Protein AF-A0A949IEA7-F1 (afdb_monomer_lite)

Radius of gyration: 31.4 Å; chains: 1; bounding box: 53×78×92 Å

Foldseek 3Di:
DDDDDPPDPDPPPPPPPDPPPDDDDDPDDDPDDADPDDAPAWEDWDQDPVQCWIWTFGDQWTWIARNVVRDTPDIDHPGPGGHDWDADPVPRHIDDDDDDDDPDDDPDDDD

Sequence (111 aa):
MRFFAYAGLSALFMAAAVPGARAATPPYSLAASVPLGGAAHWDYMHYHAATGQLFIAHGKTLTVVNTATNKVEGNVTGLDDTHGIAFDPATASATRTAPARKPCPSSTPPR

Structure (mmCIF, N/CA/C/O backbone):
data_AF-A0A949IEA7-F1
#
_entry.id   AF-A0A949IEA7-F1
#
loop_
_atom_site.group_PDB
_atom_site.id
_atom_site.type_symbol
_atom_site.label_atom_id
_atom_site.label_alt_id
_atom_site.label_comp_id
_atom_site.label_asym_id
_atom_site.label_entity_id
_atom_site.label_seq_id
_atom_site.pdbx_PDB_ins_code
_atom_site.Cartn_x
_atom_site.Cartn_y
_atom_site.Cartn_z
_atom_site.occupancy
_atom_site.B_iso_or_equiv
_atom_site.auth_seq_id
_atom_site.auth_comp_id
_atom_site.auth_asym_id
_atom_site.auth_atom_id
_atom_site.pdbx_PDB_model_num
ATOM 1 N N . MET A 1 1 ? -9.332 46.116 -71.731 1.00 41.25 1 MET A N 1
ATOM 2 C CA . MET A 1 1 ? -9.441 45.030 -72.731 1.00 41.25 1 MET A CA 1
ATOM 3 C C . MET A 1 1 ? -8.239 44.113 -72.579 1.00 41.25 1 MET A C 1
ATOM 5 O O . MET A 1 1 ? -7.143 44.642 -72.462 1.00 41.25 1 MET A O 1
ATOM 9 N N . ARG A 1 2 ? -8.476 42.793 -72.661 1.00 43.66 2 ARG A N 1
ATOM 10 C CA . ARG A 1 2 ? -7.514 41.666 -72.710 1.00 43.66 2 ARG A CA 1
ATOM 11 C C . ARG A 1 2 ? -7.259 40.927 -71.390 1.00 43.66 2 ARG A C 1
ATOM 13 O O . ARG A 1 2 ? -6.288 41.150 -70.683 1.00 43.66 2 ARG A O 1
ATOM 20 N N . PHE A 1 3 ? -8.187 40.001 -71.150 1.00 52.59 3 PHE A N 1
ATOM 21 C CA . PHE A 1 3 ? -8.024 38.748 -70.420 1.00 52.59 3 PHE A CA 1
ATOM 22 C C . PHE A 1 3 ? -6.754 38.005 -70.844 1.00 52.59 3 PHE A C 1
ATOM 24 O O . PHE A 1 3 ? -6.591 37.776 -72.038 1.00 52.59 3 PHE A O 1
ATOM 31 N N . PHE A 1 4 ? -5.947 37.542 -69.885 1.00 50.72 4 PHE A N 1
ATOM 32 C CA . PHE A 1 4 ? -5.131 36.338 -70.047 1.00 50.72 4 PHE A CA 1
ATOM 33 C C . PHE A 1 4 ? -4.980 35.596 -68.709 1.00 50.72 4 PHE A C 1
ATOM 35 O O . PHE A 1 4 ? -4.310 36.050 -67.791 1.00 50.72 4 PHE A O 1
ATOM 42 N N . ALA A 1 5 ? -5.657 34.446 -68.678 1.00 44.78 5 ALA A N 1
ATOM 43 C CA . ALA A 1 5 ? -5.342 33.202 -67.982 1.00 44.78 5 ALA A CA 1
ATOM 44 C C . ALA A 1 5 ? -5.158 33.208 -66.452 1.00 44.78 5 ALA A C 1
ATOM 46 O O . ALA A 1 5 ? -4.064 33.358 -65.918 1.00 44.78 5 ALA A O 1
ATOM 47 N N . TYR A 1 6 ? -6.246 32.828 -65.776 1.00 50.03 6 TYR A N 1
ATOM 48 C CA . TYR A 1 6 ? -6.231 31.971 -64.592 1.00 50.03 6 TYR A CA 1
ATOM 49 C C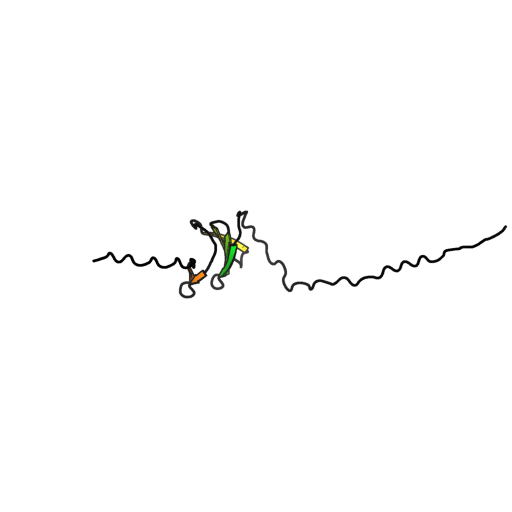 . TYR A 1 6 ? -5.364 30.722 -64.856 1.00 50.03 6 TYR A C 1
ATOM 51 O O . TYR A 1 6 ? -5.858 29.708 -65.345 1.00 50.03 6 TYR A O 1
ATOM 59 N N . ALA A 1 7 ? -4.062 30.800 -64.589 1.00 49.97 7 ALA A N 1
ATOM 60 C CA . ALA A 1 7 ? -3.145 29.671 -64.673 1.00 49.97 7 ALA A CA 1
ATOM 61 C C . ALA A 1 7 ? -2.717 29.283 -63.256 1.00 49.97 7 ALA A C 1
ATOM 63 O O . ALA A 1 7 ? -2.006 30.029 -62.590 1.00 49.97 7 ALA A O 1
ATOM 64 N N . GLY A 1 8 ? -3.176 28.116 -62.806 1.00 43.41 8 GLY A N 1
ATOM 65 C CA . GLY A 1 8 ? -2.736 27.510 -61.549 1.00 43.41 8 GLY A CA 1
ATOM 66 C C . GLY A 1 8 ? -3.841 27.253 -60.529 1.00 43.41 8 GLY A C 1
ATOM 67 O O . GLY A 1 8 ? -3.598 27.338 -59.331 1.00 43.41 8 GLY A O 1
ATOM 68 N N . LEU A 1 9 ? -5.058 26.937 -60.982 1.00 54.56 9 LEU A N 1
ATOM 69 C CA . LEU A 1 9 ? -6.008 26.197 -60.156 1.00 54.56 9 LEU A CA 1
ATOM 70 C C . LEU A 1 9 ? -5.363 24.852 -59.764 1.00 54.56 9 LEU A C 1
ATOM 72 O O . LEU A 1 9 ? -4.816 24.161 -60.623 1.00 54.56 9 LEU A O 1
ATOM 76 N N . SER A 1 10 ? -5.495 24.491 -58.486 1.00 56.12 10 SER A N 1
ATOM 77 C CA . SER A 1 10 ? -5.322 23.133 -57.944 1.00 56.12 10 SER A CA 1
ATOM 78 C C . SER A 1 10 ? -3.915 22.713 -57.496 1.00 56.12 10 SER A C 1
ATOM 80 O O . SER A 1 10 ? -3.386 21.699 -57.944 1.00 56.12 10 SER A O 1
ATOM 82 N N . ALA A 1 11 ? -3.368 23.377 -56.473 1.00 57.47 11 ALA A N 1
ATOM 83 C CA . ALA A 1 11 ? -2.565 22.650 -55.485 1.00 57.47 11 ALA A CA 1
ATOM 84 C C . ALA A 1 11 ? -3.533 21.844 -54.599 1.00 57.47 11 ALA A C 1
ATOM 86 O O . ALA A 1 11 ? -3.998 22.311 -53.560 1.00 57.47 11 ALA A O 1
ATOM 87 N N . LEU A 1 12 ? -3.922 20.664 -55.086 1.00 60.88 12 LEU A N 1
ATOM 88 C CA . LEU A 1 12 ? -4.759 19.714 -54.364 1.00 60.88 12 LEU A CA 1
ATOM 89 C C . LEU A 1 12 ? -4.004 19.273 -53.101 1.00 60.88 12 LEU A C 1
ATOM 91 O O . LEU A 1 12 ? -3.068 18.479 -53.160 1.00 60.88 12 LEU A O 1
ATOM 95 N N . PHE A 1 13 ? -4.399 19.836 -51.960 1.00 62.34 13 PHE A N 1
ATOM 96 C CA . PHE A 1 13 ? -4.002 19.398 -50.626 1.00 62.34 13 PHE A CA 1
ATOM 97 C C . PHE A 1 13 ? -4.406 17.928 -50.452 1.00 62.34 13 PHE A C 1
ATOM 99 O O . PHE A 1 13 ? -5.556 17.626 -50.142 1.00 62.34 13 PHE A O 1
ATOM 106 N N . MET A 1 14 ? -3.471 16.999 -50.649 1.00 62.38 14 MET A N 1
ATOM 107 C CA . MET A 1 14 ? -3.677 15.592 -50.314 1.00 62.38 14 MET A CA 1
A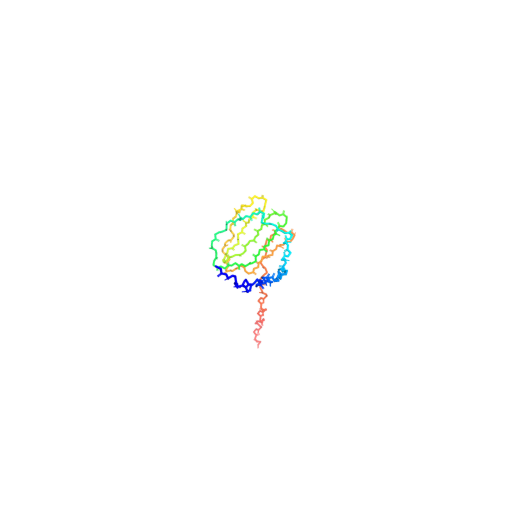TOM 108 C C . MET A 1 14 ? -2.963 15.292 -48.997 1.00 62.38 14 MET A C 1
ATOM 110 O O . MET A 1 14 ? -1.905 14.670 -48.953 1.00 62.38 14 MET A O 1
ATOM 114 N N . ALA A 1 15 ? -3.546 15.779 -47.899 1.00 64.69 15 ALA A N 1
ATOM 115 C CA . ALA A 1 15 ? -3.212 15.295 -46.568 1.00 64.69 15 ALA A CA 1
ATOM 116 C C . ALA A 1 15 ? -3.827 13.897 -46.421 1.00 64.69 15 ALA A C 1
ATOM 118 O O . ALA A 1 15 ? -5.004 13.752 -46.093 1.00 64.69 15 ALA A O 1
ATOM 119 N N . ALA A 1 16 ? -3.049 12.859 -46.726 1.00 65.94 16 ALA A N 1
ATOM 120 C CA . ALA A 1 16 ? -3.426 11.494 -46.397 1.00 65.94 16 ALA A CA 1
ATOM 121 C C . ALA A 1 16 ? -3.573 11.398 -44.871 1.00 65.94 16 ALA A C 1
ATOM 123 O O . ALA A 1 16 ? -2.593 11.513 -44.134 1.00 65.94 16 ALA A O 1
ATOM 124 N N . ALA A 1 17 ? -4.805 11.229 -44.391 1.00 66.94 17 ALA A N 1
ATOM 125 C CA . ALA A 1 17 ? -5.063 10.930 -42.993 1.00 66.94 17 ALA A CA 1
ATOM 126 C C . ALA A 1 17 ? -4.493 9.537 -42.700 1.00 66.94 17 ALA A C 1
ATOM 128 O O . ALA A 1 17 ? -5.123 8.524 -42.999 1.00 66.94 17 ALA A O 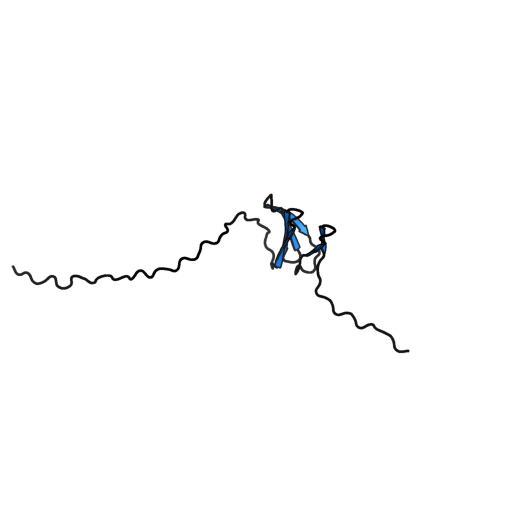1
ATOM 129 N N . VAL A 1 18 ? -3.277 9.484 -42.154 1.00 74.56 18 VAL A N 1
ATOM 130 C CA . VAL A 1 18 ? -2.731 8.258 -41.571 1.00 74.56 18 VAL A CA 1
ATOM 131 C C . VAL A 1 18 ? -3.673 7.866 -40.430 1.00 74.56 18 VAL A C 1
ATOM 133 O O . VAL A 1 18 ? -3.854 8.671 -39.510 1.00 74.56 18 VAL A O 1
ATOM 136 N N . PRO A 1 19 ? -4.307 6.680 -40.455 1.00 69.81 19 PRO A N 1
ATOM 137 C CA . PRO A 1 19 ? -5.096 6.223 -39.325 1.00 69.81 19 PRO A CA 1
ATOM 138 C C . PRO A 1 19 ? -4.147 6.069 -38.137 1.00 69.81 19 PRO A C 1
ATOM 140 O O . PRO A 1 19 ? -3.304 5.173 -38.111 1.00 69.81 19 PRO A O 1
ATOM 143 N N . GLY A 1 20 ? -4.236 6.979 -37.169 1.00 75.12 20 GLY A N 1
ATOM 144 C CA . GLY A 1 20 ? -3.498 6.849 -35.921 1.00 75.12 20 GLY A CA 1
ATOM 145 C C . GLY A 1 20 ? -3.949 5.576 -35.211 1.00 75.12 20 GLY A C 1
ATOM 146 O O . GLY A 1 20 ? -5.150 5.368 -35.018 1.00 75.12 20 GLY A O 1
ATOM 147 N N . ALA A 1 21 ? -3.001 4.720 -34.831 1.00 77.06 21 ALA A N 1
ATOM 148 C CA . ALA A 1 21 ? -3.290 3.570 -33.988 1.00 77.06 21 ALA A CA 1
ATOM 149 C C . ALA A 1 21 ? -3.956 4.066 -32.695 1.00 77.06 21 ALA A C 1
ATOM 151 O O . ALA A 1 21 ? -3.365 4.830 -31.930 1.00 77.06 21 ALA A O 1
ATOM 152 N N . ARG A 1 22 ? -5.211 3.670 -32.463 1.00 74.94 22 ARG A N 1
ATOM 153 C CA . ARG A 1 22 ? -5.906 3.976 -31.211 1.00 74.94 22 ARG A CA 1
ATOM 154 C C . ARG A 1 22 ? -5.419 2.977 -30.172 1.00 74.94 22 ARG A C 1
ATOM 156 O O . ARG A 1 22 ? -5.639 1.779 -30.331 1.00 74.94 22 ARG A O 1
ATOM 163 N N . ALA A 1 23 ? -4.755 3.465 -29.130 1.00 80.62 23 ALA A N 1
ATOM 164 C CA . ALA A 1 23 ? -4.472 2.645 -27.962 1.00 80.62 23 ALA A CA 1
ATOM 165 C C . ALA A 1 23 ? -5.800 2.112 -27.401 1.00 80.62 23 ALA A C 1
ATOM 167 O O . ALA A 1 23 ? -6.778 2.857 -27.304 1.00 80.62 23 ALA A O 1
ATOM 168 N N . ALA A 1 24 ? -5.842 0.820 -27.076 1.00 85.19 24 ALA A N 1
ATOM 169 C CA . ALA A 1 24 ? -7.006 0.228 -26.435 1.00 85.19 24 ALA A CA 1
ATOM 170 C C . ALA A 1 24 ? -7.247 0.916 -25.086 1.00 85.19 24 ALA A C 1
ATOM 172 O O . ALA A 1 24 ? -6.307 1.128 -24.318 1.00 85.19 24 ALA A O 1
ATOM 173 N N . THR A 1 25 ? -8.503 1.259 -24.797 1.00 87.88 25 THR A N 1
ATOM 174 C CA . THR A 1 25 ? -8.877 1.775 -23.480 1.00 87.88 25 THR A CA 1
ATOM 175 C C . THR A 1 25 ? -8.595 0.690 -22.442 1.00 87.88 25 THR A C 1
ATOM 177 O O . THR A 1 25 ? -9.115 -0.421 -22.589 1.00 87.88 25 THR A O 1
ATOM 180 N N . PRO A 1 26 ? -7.791 0.967 -21.403 1.00 90.12 26 PRO A N 1
ATOM 181 C CA . PRO A 1 26 ? -7.553 -0.008 -20.354 1.00 90.12 26 PRO A CA 1
ATOM 182 C C . PRO A 1 26 ? -8.869 -0.371 -19.649 1.00 90.12 26 PRO A C 1
ATOM 184 O O . PRO A 1 26 ? -9.707 0.509 -19.445 1.00 90.12 26 PRO A O 1
ATOM 187 N N . PRO A 1 27 ? -9.069 -1.632 -19.227 1.00 93.62 27 PRO A N 1
ATOM 188 C CA . PRO A 1 27 ? -10.286 -2.070 -18.540 1.00 93.62 27 PRO A CA 1
ATOM 189 C C . PRO A 1 27 ? -10.318 -1.640 -17.060 1.00 93.62 27 PRO A C 1
ATOM 191 O O . PRO A 1 27 ? -10.892 -2.328 -16.220 1.00 93.62 27 PRO A O 1
ATOM 194 N N . TYR A 1 28 ? -9.664 -0.533 -16.715 1.00 92.69 28 TYR A N 1
ATOM 195 C CA . TYR A 1 28 ? -9.594 -0.003 -15.361 1.00 92.69 28 TYR A CA 1
ATOM 196 C C . TYR A 1 28 ? -9.666 1.521 -15.384 1.00 92.69 28 TYR A C 1
ATOM 198 O O . TYR A 1 28 ? -9.209 2.182 -16.317 1.00 92.69 28 TYR A O 1
ATOM 206 N N . SER A 1 29 ? -10.216 2.079 -14.315 1.00 94.06 29 SER A N 1
ATOM 207 C CA . SER A 1 29 ? -10.229 3.511 -14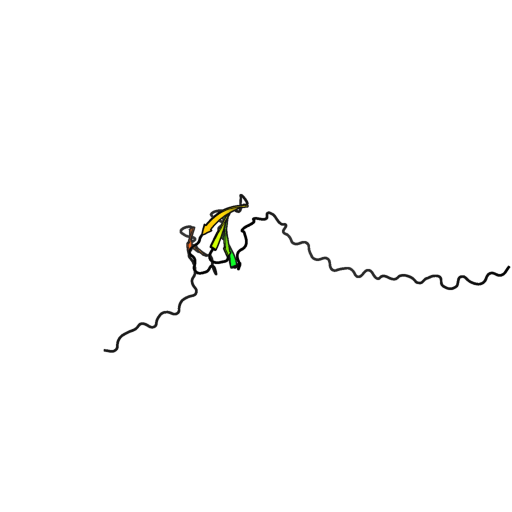.049 1.00 94.06 29 SER A CA 1
ATOM 208 C C . SER A 1 29 ? -9.668 3.773 -12.660 1.00 94.06 29 SER A C 1
ATOM 210 O O . SER A 1 29 ? -9.694 2.901 -11.790 1.00 94.06 29 SER A O 1
ATOM 212 N N . LEU A 1 30 ? -9.179 4.989 -12.436 1.00 93.31 30 LEU A N 1
ATOM 213 C CA . LEU A 1 30 ? -8.773 5.419 -11.105 1.00 93.31 30 LEU A CA 1
ATOM 214 C C . LEU A 1 30 ? -9.989 5.392 -10.169 1.00 93.31 30 LEU A C 1
ATOM 216 O O . LEU A 1 30 ? -10.947 6.129 -10.385 1.00 93.31 30 LEU A O 1
ATOM 220 N N . ALA A 1 31 ? -9.945 4.539 -9.146 1.00 92.50 31 ALA A N 1
ATOM 221 C CA . ALA A 1 31 ? -11.010 4.443 -8.151 1.00 92.50 31 ALA A CA 1
ATOM 222 C C . ALA A 1 31 ? -10.810 5.437 -6.996 1.00 92.50 31 ALA A C 1
ATOM 224 O O . ALA A 1 31 ? -11.764 6.064 -6.545 1.00 92.50 31 ALA A O 1
ATOM 225 N N . ALA A 1 32 ? -9.570 5.590 -6.526 1.00 93.00 32 ALA A N 1
ATOM 226 C CA . ALA A 1 32 ? -9.212 6.495 -5.440 1.00 93.00 32 ALA A CA 1
ATOM 227 C C . ALA A 1 32 ? -7.715 6.831 -5.471 1.00 93.00 32 ALA A C 1
ATOM 229 O O . ALA A 1 32 ? -6.907 6.052 -5.978 1.00 93.00 32 ALA A O 1
ATOM 230 N N . SER A 1 33 ? -7.359 7.965 -4.865 1.00 93.38 33 SER A N 1
ATOM 231 C CA . SER A 1 33 ? -5.975 8.366 -4.599 1.00 93.38 33 SER A CA 1
ATOM 232 C C . SER A 1 33 ? -5.787 8.558 -3.098 1.00 93.38 33 SER A C 1
ATOM 234 O O . SER A 1 33 ? -6.461 9.394 -2.497 1.00 93.38 33 SER A O 1
ATOM 236 N N . VAL A 1 34 ? -4.862 7.806 -2.498 1.00 92.81 34 VAL A N 1
ATOM 237 C CA . VAL A 1 34 ? -4.531 7.904 -1.069 1.00 92.81 34 VAL A CA 1
ATOM 238 C C . VAL A 1 34 ? -3.137 8.518 -0.927 1.00 92.81 34 VAL A C 1
ATOM 240 O O . VAL A 1 34 ? -2.162 7.891 -1.341 1.00 92.81 34 VAL A O 1
ATOM 243 N N . PRO A 1 35 ? -3.002 9.737 -0.377 1.00 90.69 35 PRO A N 1
ATOM 244 C CA . PRO A 1 35 ? -1.695 10.336 -0.149 1.00 90.69 35 PRO A CA 1
ATOM 245 C C . PRO A 1 35 ? -0.998 9.652 1.035 1.00 90.69 35 PRO A C 1
ATOM 247 O O . PRO A 1 35 ? -1.522 9.633 2.145 1.00 90.69 35 PRO A O 1
ATOM 250 N N . LEU A 1 36 ? 0.200 9.113 0.799 1.00 87.00 36 LEU A N 1
ATOM 251 C CA . LEU A 1 36 ? 0.999 8.400 1.811 1.00 87.00 36 LEU A CA 1
ATOM 252 C C . LEU A 1 36 ? 2.195 9.218 2.329 1.00 87.00 36 LEU A C 1
ATOM 254 O O . LEU A 1 36 ? 2.845 8.827 3.293 1.00 87.00 36 LEU A O 1
ATOM 258 N N . GLY A 1 37 ? 2.473 10.365 1.704 1.00 82.25 37 GLY A N 1
ATOM 259 C CA . GLY A 1 37 ? 3.678 11.154 1.954 1.00 82.25 37 GLY A CA 1
ATOM 260 C C . GLY A 1 37 ? 4.880 10.690 1.125 1.00 82.25 37 GLY A C 1
ATOM 261 O O . GLY A 1 37 ? 4.794 9.757 0.328 1.00 82.25 37 GLY A O 1
ATOM 262 N N . GLY A 1 38 ? 5.995 11.410 1.264 1.00 67.12 38 GLY A N 1
ATOM 263 C CA . GLY A 1 38 ? 7.221 11.162 0.509 1.00 67.12 38 GLY A CA 1
ATOM 264 C C . GLY A 1 38 ? 8.154 10.207 1.240 1.00 67.12 38 GLY A C 1
ATOM 265 O O . GLY A 1 38 ? 8.784 10.594 2.222 1.00 67.12 38 GLY A O 1
ATOM 266 N N . ALA A 1 39 ? 8.276 8.986 0.730 1.00 65.00 39 ALA A N 1
ATOM 267 C CA . ALA A 1 39 ? 9.365 8.082 1.062 1.00 65.00 39 ALA A CA 1
ATOM 268 C C . ALA A 1 39 ? 10.395 8.081 -0.068 1.00 65.00 39 ALA A C 1
ATOM 270 O O . ALA A 1 39 ? 10.039 8.167 -1.244 1.00 65.00 39 ALA A O 1
ATOM 271 N N . ALA A 1 40 ? 11.676 8.005 0.292 1.00 67.56 40 ALA A N 1
ATOM 272 C CA . ALA A 1 40 ? 12.777 8.084 -0.667 1.00 67.56 40 ALA A CA 1
ATOM 273 C C . ALA A 1 40 ? 12.872 6.849 -1.589 1.00 67.56 40 ALA A C 1
ATOM 275 O O . ALA A 1 40 ? 13.483 6.937 -2.651 1.00 67.56 40 ALA A O 1
ATOM 276 N N . HIS A 1 41 ? 12.240 5.727 -1.222 1.00 82.94 41 HIS A N 1
ATOM 277 C CA . HIS A 1 41 ? 12.172 4.514 -2.038 1.00 82.94 41 HIS A CA 1
ATOM 278 C C . HIS A 1 41 ? 10.876 3.738 -1.794 1.00 82.94 41 HIS A C 1
ATOM 280 O O . HIS A 1 41 ? 10.466 3.573 -0.648 1.00 82.94 41 HIS A O 1
ATOM 286 N N . TRP A 1 42 ? 10.258 3.257 -2.872 1.00 87.31 42 TRP A N 1
ATOM 287 C CA . TRP A 1 42 ? 9.063 2.409 -2.855 1.00 87.31 42 TRP A CA 1
ATOM 288 C C . TRP A 1 42 ? 9.441 0.979 -3.216 1.00 87.31 42 TRP A C 1
ATOM 290 O O . TRP A 1 42 ? 10.310 0.775 -4.064 1.00 87.31 42 TRP A O 1
ATOM 300 N N . ASP A 1 43 ? 8.770 0.018 -2.595 1.00 86.19 43 ASP A N 1
ATOM 301 C CA . ASP A 1 43 ? 9.017 -1.405 -2.793 1.00 86.19 43 ASP A CA 1
ATOM 302 C C . ASP A 1 43 ? 7.687 -2.123 -3.109 1.00 86.19 43 ASP A C 1
ATOM 304 O O . ASP A 1 43 ? 6.886 -1.630 -3.910 1.00 86.19 43 ASP A O 1
ATOM 308 N N . TYR A 1 44 ? 7.413 -3.274 -2.496 1.00 87.94 44 TYR A N 1
ATOM 309 C CA . TYR A 1 44 ? 6.198 -4.050 -2.747 1.00 87.94 44 TYR A CA 1
ATOM 310 C C . TYR A 1 44 ? 4.946 -3.556 -2.011 1.00 87.94 44 TYR A C 1
ATOM 312 O O . TYR A 1 44 ? 4.984 -2.913 -0.962 1.00 87.94 44 TYR A O 1
ATOM 320 N N . MET A 1 45 ? 3.794 -3.970 -2.540 1.00 91.44 45 MET A N 1
ATOM 321 C CA . MET A 1 45 ? 2.508 -3.893 -1.858 1.00 91.44 45 MET A CA 1
ATOM 322 C C . MET A 1 45 ? 1.865 -5.277 -1.769 1.00 91.44 45 MET A C 1
ATOM 324 O O . MET A 1 45 ? 2.025 -6.098 -2.673 1.00 91.44 45 MET A O 1
ATOM 328 N N . HIS A 1 46 ? 1.127 -5.535 -0.693 1.00 92.44 46 HIS A N 1
ATOM 329 C CA . HIS A 1 46 ? 0.397 -6.785 -0.505 1.00 92.44 46 HIS A CA 1
ATOM 330 C C . HIS A 1 46 ? -1.001 -6.517 0.048 1.00 92.44 46 HIS A C 1
ATOM 332 O O . HIS A 1 46 ? -1.158 -5.849 1.072 1.00 92.44 46 HIS A O 1
ATOM 338 N N . TYR A 1 47 ? -2.019 -7.047 -0.629 1.00 93.06 47 TYR A N 1
ATOM 339 C CA . TYR A 1 47 ? -3.405 -6.945 -0.188 1.00 93.06 47 TYR A CA 1
ATOM 340 C C . TYR A 1 47 ? -3.775 -8.140 0.686 1.00 93.06 47 TYR A C 1
ATOM 342 O O . TYR A 1 47 ? -3.776 -9.282 0.228 1.00 93.06 47 TYR A O 1
ATOM 350 N N . HIS A 1 48 ? -4.113 -7.876 1.943 1.00 92.12 48 HIS A N 1
ATOM 351 C CA . HIS A 1 48 ? -4.576 -8.892 2.872 1.00 92.12 48 HIS A CA 1
ATOM 352 C C . HIS A 1 48 ? -6.102 -9.007 2.795 1.00 92.12 48 HIS A C 1
ATOM 354 O O . HIS A 1 48 ? -6.842 -8.275 3.455 1.00 92.12 48 HIS A O 1
ATOM 360 N N . ALA A 1 49 ? -6.578 -9.940 1.969 1.00 89.88 49 ALA A N 1
ATOM 361 C CA . ALA A 1 49 ? -8.002 -10.100 1.673 1.00 89.88 49 ALA A CA 1
ATOM 362 C C . ALA A 1 49 ? -8.870 -10.375 2.915 1.00 89.88 49 ALA A C 1
ATOM 364 O O . ALA A 1 49 ? -10.024 -9.961 2.948 1.00 89.88 49 ALA A O 1
ATOM 365 N N . ALA A 1 50 ? -8.320 -11.025 3.948 1.00 89.62 50 ALA A N 1
ATOM 366 C CA . ALA A 1 50 ? -9.064 -11.343 5.166 1.00 89.62 50 ALA A CA 1
ATOM 367 C C . ALA A 1 50 ? -9.415 -10.102 6.007 1.00 89.62 50 ALA A C 1
ATOM 369 O O . ALA A 1 50 ? -10.444 -10.099 6.677 1.00 89.62 50 ALA A O 1
ATOM 370 N N . THR A 1 51 ? -8.590 -9.048 5.972 1.00 91.50 51 THR A N 1
ATOM 371 C CA . THR A 1 51 ? -8.839 -7.803 6.729 1.00 91.50 51 THR A CA 1
ATOM 372 C C . THR A 1 51 ? -9.190 -6.610 5.844 1.00 91.50 51 THR A C 1
ATOM 374 O O . THR A 1 51 ? -9.573 -5.563 6.357 1.00 91.50 51 THR A O 1
ATOM 377 N N . GLY A 1 52 ? -9.064 -6.731 4.519 1.00 93.75 52 GLY A N 1
ATOM 378 C CA . GLY A 1 52 ? -9.279 -5.618 3.590 1.00 93.75 52 GLY A CA 1
ATOM 379 C C . GLY A 1 52 ? -8.197 -4.535 3.671 1.00 93.75 52 GLY A C 1
ATOM 380 O O . GLY A 1 52 ? -8.417 -3.400 3.233 1.00 93.75 52 GLY A O 1
ATOM 381 N N . GLN A 1 53 ? -7.034 -4.871 4.229 1.00 95.06 53 GLN A N 1
ATOM 382 C CA . GLN A 1 53 ? -5.911 -3.956 4.399 1.00 95.06 53 GLN A CA 1
ATOM 383 C C . GLN A 1 53 ? -4.894 -4.124 3.270 1.00 95.06 53 GLN A C 1
ATOM 385 O O . GLN A 1 53 ? -4.558 -5.239 2.869 1.00 95.06 53 GLN A O 1
ATOM 390 N N . LEU A 1 54 ? -4.374 -3.006 2.778 1.00 94.12 54 LEU A N 1
ATOM 391 C CA . LEU A 1 54 ? -3.262 -2.948 1.842 1.00 94.12 54 LEU A CA 1
ATOM 392 C C . LEU A 1 54 ? -2.007 -2.509 2.592 1.00 94.12 54 LEU A C 1
ATOM 394 O O . LEU A 1 54 ? -1.970 -1.429 3.180 1.00 94.12 54 LEU A O 1
ATOM 398 N N . PHE A 1 55 ? -0.981 -3.347 2.551 1.00 93.06 55 PHE A N 1
ATOM 399 C CA . PHE A 1 55 ? 0.315 -3.087 3.160 1.00 93.06 55 PHE A CA 1
ATOM 400 C C . PHE A 1 55 ? 1.273 -2.608 2.078 1.00 93.06 55 PHE A C 1
ATOM 402 O O . PHE A 1 55 ? 1.389 -3.262 1.042 1.00 93.06 55 PHE A O 1
ATOM 409 N N . ILE A 1 56 ? 1.933 -1.474 2.298 1.00 92.25 56 ILE A N 1
ATOM 410 C CA . ILE A 1 56 ? 2.760 -0.794 1.296 1.00 92.25 56 ILE A CA 1
ATOM 411 C C . ILE A 1 56 ? 4.137 -0.539 1.894 1.00 92.25 56 ILE A C 1
ATOM 413 O O . ILE A 1 56 ? 4.263 0.212 2.864 1.00 92.25 56 ILE A O 1
ATOM 417 N N . ALA A 1 57 ? 5.154 -1.178 1.327 1.00 90.31 57 ALA A N 1
ATOM 418 C CA . ALA A 1 57 ? 6.537 -1.049 1.750 1.00 90.31 57 ALA A CA 1
ATOM 419 C C . ALA A 1 57 ? 7.203 0.158 1.084 1.00 90.31 57 ALA A C 1
ATOM 421 O O . ALA A 1 57 ? 7.145 0.338 -0.136 1.00 90.31 57 ALA A O 1
ATOM 422 N N . HIS A 1 58 ? 7.836 0.991 1.903 1.00 88.88 58 HIS A N 1
ATOM 423 C CA . HIS A 1 58 ? 8.641 2.116 1.452 1.00 88.88 58 HIS A CA 1
ATOM 424 C C . HIS A 1 58 ? 9.621 2.530 2.542 1.00 88.88 58 HIS A C 1
ATOM 426 O O . HIS A 1 58 ? 9.292 2.555 3.731 1.00 88.88 58 HIS A O 1
ATOM 432 N N . GLY A 1 59 ? 10.852 2.879 2.185 1.00 86.38 59 GLY A N 1
ATOM 433 C CA . GLY A 1 59 ? 11.798 3.248 3.226 1.00 86.38 59 GLY A CA 1
ATOM 434 C C . GLY A 1 59 ? 12.100 2.076 4.176 1.00 86.38 59 GLY A C 1
ATOM 435 O O . GLY A 1 59 ? 12.341 0.925 3.804 1.00 86.38 59 GLY A O 1
ATOM 436 N N . LYS A 1 60 ? 12.004 2.416 5.457 1.00 86.69 60 LYS A N 1
ATOM 437 C CA . LYS A 1 60 ? 12.034 1.510 6.610 1.00 86.69 60 LYS A CA 1
ATOM 438 C C . LYS A 1 60 ? 10.643 1.342 7.236 1.00 86.69 60 LYS A C 1
ATOM 440 O O . LYS A 1 60 ? 10.517 1.023 8.419 1.00 86.69 60 LYS A O 1
ATOM 445 N N . THR A 1 61 ? 9.609 1.627 6.451 1.00 86.12 61 THR A N 1
ATOM 446 C CA . THR A 1 61 ? 8.236 1.795 6.911 1.00 86.12 61 THR A CA 1
ATOM 447 C C . THR A 1 61 ? 7.303 0.917 6.092 1.00 86.12 61 THR A C 1
ATOM 449 O O . THR A 1 61 ? 7.405 0.821 4.871 1.00 86.12 61 THR A O 1
ATOM 452 N N . LEU A 1 62 ? 6.350 0.290 6.770 1.00 90.19 62 LEU A N 1
ATOM 453 C CA . LEU A 1 62 ? 5.232 -0.379 6.123 1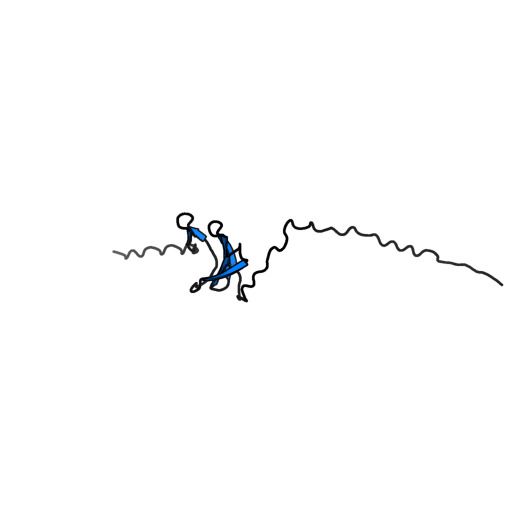.00 90.19 62 LEU A CA 1
ATOM 454 C C . LEU A 1 62 ? 3.959 0.391 6.453 1.00 90.19 62 LEU A C 1
ATOM 456 O O . LEU A 1 62 ? 3.520 0.394 7.603 1.00 90.19 62 LEU A O 1
ATOM 460 N N . THR A 1 63 ? 3.370 1.056 5.468 1.00 92.81 63 THR A N 1
ATOM 461 C CA . THR A 1 63 ? 2.096 1.754 5.663 1.00 92.81 63 THR A CA 1
ATOM 462 C C . THR A 1 63 ? 0.936 0.801 5.444 1.00 92.81 63 THR A C 1
ATOM 464 O O . THR A 1 63 ? 0.914 0.051 4.470 1.00 92.81 63 THR A O 1
ATOM 467 N N . VAL A 1 64 ? -0.036 0.850 6.350 1.00 94.19 64 VAL A N 1
ATOM 468 C CA . VAL A 1 64 ? -1.264 0.058 6.294 1.00 94.19 64 VAL A CA 1
ATOM 469 C C . VAL A 1 64 ? -2.411 0.967 5.880 1.00 94.19 64 VAL A C 1
ATOM 471 O O . VAL A 1 64 ? -2.668 1.989 6.520 1.00 94.19 64 VAL A O 1
ATOM 474 N N . VAL A 1 65 ? -3.095 0.605 4.800 1.00 95.88 65 VAL A N 1
ATOM 475 C CA . VAL A 1 65 ? -4.232 1.345 4.248 1.00 95.88 65 VAL A CA 1
ATOM 476 C C . VAL A 1 65 ? -5.479 0.474 4.291 1.00 95.88 65 VAL A C 1
ATOM 478 O O . VAL A 1 65 ? -5.490 -0.639 3.769 1.00 95.88 65 VAL A O 1
ATOM 481 N N . ASN A 1 66 ? -6.560 1.006 4.846 1.00 95.44 66 ASN A N 1
ATOM 482 C CA . ASN A 1 66 ? -7.880 0.408 4.740 1.00 95.44 66 ASN A CA 1
ATOM 483 C C . ASN A 1 66 ? -8.456 0.670 3.346 1.00 95.44 66 ASN A C 1
ATOM 485 O O . ASN A 1 66 ? -8.728 1.820 2.990 1.00 95.44 66 ASN A O 1
ATOM 489 N N . THR A 1 67 ? -8.675 -0.383 2.563 1.00 94.50 67 THR A N 1
ATOM 490 C CA . THR A 1 67 ? -9.150 -0.234 1.175 1.00 94.50 67 THR A CA 1
ATOM 491 C C . THR A 1 67 ? -10.634 0.121 1.064 1.00 94.50 67 THR A C 1
ATOM 493 O O . THR A 1 67 ? -11.046 0.682 0.054 1.00 94.50 67 THR A O 1
ATOM 496 N N . ALA A 1 68 ? -11.438 -0.130 2.102 1.00 94.19 68 ALA A N 1
ATOM 497 C CA . ALA A 1 68 ? -12.855 0.235 2.108 1.00 94.19 68 ALA A CA 1
ATOM 498 C C . ALA A 1 68 ? -13.063 1.734 2.373 1.00 94.19 68 ALA A C 1
ATOM 500 O O . ALA A 1 68 ? -13.956 2.356 1.802 1.00 94.19 68 ALA A O 1
ATOM 501 N N . THR A 1 69 ? -12.233 2.326 3.235 1.00 95.69 69 THR A N 1
ATOM 502 C CA . THR A 1 69 ? -12.343 3.747 3.610 1.00 95.69 69 THR A CA 1
ATOM 503 C C . THR A 1 69 ? -11.316 4.644 2.926 1.00 95.69 69 THR A C 1
ATOM 505 O O . THR A 1 69 ? -11.425 5.866 3.028 1.00 95.69 69 THR A O 1
ATOM 508 N N . ASN A 1 70 ? -10.336 4.061 2.226 1.00 94.88 70 ASN A N 1
ATOM 509 C CA . ASN A 1 70 ? -9.204 4.763 1.616 1.00 94.88 70 ASN A CA 1
ATOM 510 C C . ASN A 1 70 ? -8.407 5.599 2.634 1.00 94.88 70 ASN A C 1
ATOM 512 O O . ASN A 1 70 ? -7.944 6.701 2.335 1.00 94.88 70 ASN A O 1
ATOM 516 N N . LYS A 1 71 ? -8.272 5.087 3.863 1.00 94.94 71 LYS A N 1
ATOM 517 C CA . LYS A 1 71 ? -7.565 5.756 4.963 1.00 94.94 71 LYS A CA 1
ATOM 518 C C . LYS A 1 71 ? -6.312 4.992 5.351 1.00 94.94 71 LYS A C 1
ATOM 520 O O . LYS A 1 71 ? -6.316 3.766 5.400 1.00 94.94 71 LYS A O 1
ATOM 525 N N . VAL A 1 72 ? -5.260 5.734 5.680 1.00 94.56 72 VAL A N 1
ATOM 526 C CA . VAL A 1 72 ? -4.074 5.184 6.338 1.00 94.56 72 VAL A CA 1
ATOM 527 C C . VAL A 1 72 ? -4.446 4.841 7.779 1.00 94.56 72 VAL A C 1
ATOM 529 O O . VAL A 1 72 ? -4.846 5.721 8.538 1.00 94.56 72 VAL A O 1
ATOM 532 N N . GLU A 1 73 ? -4.336 3.569 8.143 1.00 94.62 73 GLU A N 1
ATOM 533 C CA . GLU A 1 73 ? -4.601 3.082 9.503 1.00 94.62 73 GLU A CA 1
ATOM 534 C C . GLU A 1 73 ? -3.362 3.171 10.392 1.00 94.62 73 GLU A C 1
ATOM 536 O O . GLU A 1 73 ? -3.478 3.282 11.610 1.00 94.62 73 GLU A O 1
ATOM 541 N N . GLY A 1 74 ? -2.169 3.166 9.795 1.00 92.19 74 GLY A N 1
ATOM 542 C CA . GLY A 1 74 ? -0.936 3.357 10.539 1.00 92.19 74 GLY A CA 1
ATOM 543 C C . GLY A 1 74 ? 0.311 2.967 9.765 1.00 92.19 74 GLY A C 1
ATOM 544 O O . GLY A 1 74 ? 0.262 2.614 8.586 1.00 92.19 74 GLY A O 1
ATOM 545 N N . ASN A 1 75 ? 1.435 3.029 10.474 1.00 90.88 75 ASN A N 1
ATOM 546 C CA . ASN A 1 75 ? 2.756 2.681 9.977 1.00 90.88 75 ASN A CA 1
ATOM 547 C C . ASN A 1 75 ? 3.402 1.666 10.919 1.00 90.88 75 ASN A C 1
ATOM 549 O O . ASN A 1 75 ? 3.465 1.897 12.127 1.00 90.88 75 ASN A O 1
ATOM 553 N N . VAL A 1 76 ? 3.932 0.583 10.363 1.00 87.12 76 VAL A N 1
ATOM 554 C CA . VAL A 1 76 ? 4.858 -0.307 11.065 1.00 87.12 76 VAL A CA 1
ATOM 555 C C . VAL A 1 76 ? 6.270 0.212 10.814 1.00 87.12 76 VAL A C 1
ATOM 557 O O . VAL A 1 76 ? 6.676 0.400 9.666 1.00 87.12 76 VAL A O 1
ATOM 560 N N . THR A 1 77 ? 7.002 0.481 11.889 1.00 84.19 77 THR A N 1
ATOM 561 C CA . THR A 1 77 ? 8.356 1.054 11.875 1.00 84.19 77 THR A CA 1
ATOM 562 C C . THR A 1 77 ? 9.327 0.144 12.634 1.00 84.19 77 THR A C 1
ATOM 564 O O . THR A 1 77 ? 8.935 -0.902 13.147 1.00 84.19 77 THR A O 1
ATOM 567 N N . GLY A 1 78 ? 10.613 0.510 12.685 1.00 80.62 78 GLY A N 1
ATOM 568 C CA . GLY A 1 78 ? 11.650 -0.313 13.327 1.00 80.62 78 GLY A CA 1
ATOM 569 C C . GLY A 1 78 ? 12.176 -1.443 12.439 1.00 80.62 78 GLY A C 1
ATOM 570 O O . GLY A 1 78 ? 12.779 -2.391 12.932 1.00 80.62 78 GLY A O 1
ATOM 571 N N . LEU A 1 79 ? 11.940 -1.346 11.130 1.00 79.00 79 LEU A N 1
ATOM 572 C CA . LEU A 1 79 ? 12.456 -2.276 10.137 1.00 79.00 79 LEU A CA 1
ATOM 573 C C . LEU A 1 79 ? 13.797 -1.751 9.617 1.00 79.00 79 LEU A C 1
ATOM 575 O O . LEU A 1 79 ? 13.941 -0.561 9.348 1.00 79.00 79 LEU A O 1
ATOM 579 N N . ASP A 1 80 ? 14.786 -2.628 9.458 1.00 74.44 80 ASP A N 1
ATOM 580 C CA . ASP A 1 80 ? 16.051 -2.234 8.827 1.00 74.44 80 ASP A CA 1
ATOM 581 C C . ASP A 1 80 ? 15.856 -1.919 7.339 1.00 74.44 80 ASP A C 1
ATOM 583 O O . ASP A 1 80 ? 16.547 -1.048 6.806 1.00 74.44 80 ASP A O 1
ATOM 587 N N . ASP A 1 81 ? 14.900 -2.612 6.706 1.00 70.38 81 ASP A N 1
ATOM 588 C CA . ASP A 1 81 ? 14.541 -2.503 5.294 1.00 70.38 81 ASP A CA 1
ATOM 589 C C . ASP A 1 81 ? 13.184 -3.182 4.992 1.00 70.38 81 ASP A C 1
ATOM 591 O O . ASP A 1 81 ? 12.718 -3.998 5.798 1.00 70.38 81 ASP A O 1
ATOM 595 N N . THR A 1 82 ? 12.556 -2.890 3.842 1.00 70.50 82 THR A N 1
ATOM 596 C CA . THR A 1 82 ? 11.180 -3.332 3.508 1.00 70.50 82 THR A CA 1
ATOM 597 C C . THR A 1 82 ? 11.017 -4.108 2.182 1.00 70.50 82 THR A C 1
ATOM 599 O O . THR A 1 82 ? 9.966 -4.072 1.557 1.00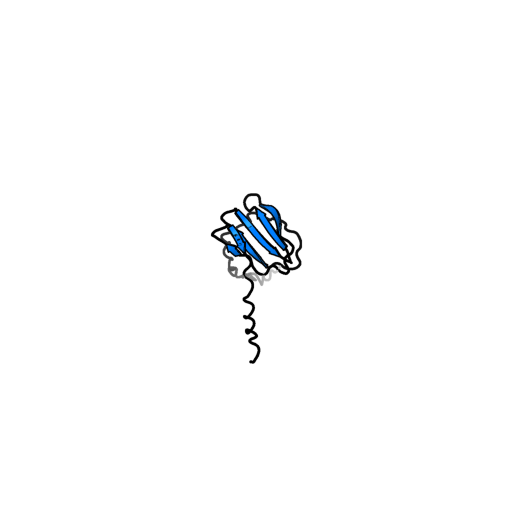 70.50 82 THR A O 1
ATOM 602 N N . HIS A 1 83 ? 11.996 -4.947 1.823 1.00 76.81 83 HIS A N 1
ATOM 603 C CA . HIS A 1 83 ? 12.025 -5.749 0.579 1.00 76.81 83 HIS A CA 1
ATOM 604 C C . HIS A 1 83 ? 11.037 -6.934 0.448 1.00 76.81 83 HIS A C 1
ATOM 606 O O . HIS A 1 83 ? 11.143 -7.725 -0.490 1.00 76.81 83 HIS A O 1
ATOM 612 N N . GLY A 1 84 ? 10.079 -7.119 1.360 1.00 71.19 84 GLY A N 1
ATOM 613 C CA . GLY A 1 84 ? 9.098 -8.203 1.226 1.00 71.19 84 GLY A CA 1
ATOM 614 C C . GLY A 1 84 ? 8.061 -8.276 2.345 1.00 71.19 84 GLY A C 1
ATOM 615 O O . GLY A 1 84 ? 8.376 -8.064 3.516 1.00 71.19 84 GLY A O 1
ATOM 616 N N . ILE A 1 85 ? 6.825 -8.620 1.971 1.00 77.69 85 ILE A N 1
ATOM 617 C CA . ILE A 1 85 ? 5.666 -8.767 2.864 1.00 77.69 85 ILE A CA 1
ATOM 618 C C . ILE A 1 85 ? 5.064 -10.158 2.628 1.00 77.69 85 ILE A C 1
ATOM 620 O O . ILE A 1 85 ? 4.707 -10.482 1.495 1.00 77.69 85 ILE A O 1
ATOM 624 N N . ALA A 1 86 ? 4.930 -10.971 3.676 1.00 77.81 86 ALA A N 1
ATOM 625 C CA . ALA A 1 86 ? 4.206 -12.240 3.622 1.00 77.81 86 ALA A CA 1
ATOM 626 C C . ALA A 1 86 ? 3.331 -12.410 4.869 1.00 77.81 86 ALA A C 1
ATOM 628 O O . ALA A 1 86 ? 3.666 -11.915 5.944 1.00 77.81 86 ALA A O 1
ATOM 629 N N . PHE A 1 87 ? 2.201 -13.095 4.707 1.00 74.81 87 PHE A N 1
ATOM 630 C CA . PHE A 1 87 ? 1.237 -13.383 5.768 1.00 74.81 87 PHE A CA 1
ATOM 631 C C . PHE A 1 87 ? 1.202 -14.883 6.037 1.00 74.81 87 PHE A C 1
ATOM 633 O O . PHE A 1 87 ? 1.198 -15.677 5.098 1.00 74.81 87 PHE A O 1
ATOM 640 N N . ASP A 1 88 ? 1.160 -15.263 7.311 1.00 75.31 88 ASP A N 1
ATOM 641 C CA . ASP A 1 88 ? 0.848 -16.620 7.738 1.00 75.31 88 ASP A CA 1
ATOM 642 C C . ASP A 1 88 ? -0.669 -16.846 7.603 1.00 75.31 88 ASP A C 1
ATOM 644 O O . ASP A 1 88 ? -1.447 -16.227 8.342 1.00 75.31 88 ASP A O 1
ATOM 648 N N . PRO A 1 89 ? -1.118 -17.724 6.689 1.00 63.53 89 PRO A N 1
ATOM 649 C CA . PRO A 1 89 ? -2.538 -17.975 6.472 1.00 63.53 89 PRO A CA 1
ATOM 650 C C . PRO A 1 89 ? -3.230 -18.638 7.673 1.00 63.53 89 PRO A C 1
ATOM 652 O O . PRO A 1 89 ? -4.455 -18.579 7.755 1.00 63.53 89 PRO A O 1
ATOM 655 N N . ALA A 1 90 ? -2.490 -19.254 8.604 1.00 60.75 90 ALA A N 1
ATOM 656 C CA . ALA A 1 90 ? -3.068 -19.931 9.767 1.00 60.75 90 ALA A CA 1
ATOM 657 C C . ALA A 1 90 ? -3.365 -18.981 10.939 1.00 60.75 90 ALA A C 1
ATOM 659 O O . ALA A 1 90 ? -4.234 -19.271 11.760 1.00 60.75 90 ALA A O 1
ATOM 660 N N . THR A 1 91 ? -2.655 -17.854 11.030 1.00 59.81 91 THR A N 1
ATOM 661 C CA . THR A 1 91 ? -2.736 -16.935 12.180 1.00 59.81 91 THR A CA 1
ATOM 662 C C . THR A 1 91 ? -3.005 -15.483 11.793 1.00 59.81 91 THR A C 1
ATOM 664 O O . THR A 1 91 ? -3.096 -14.632 12.676 1.00 59.81 91 THR A O 1
ATOM 667 N N . ALA A 1 92 ? -3.106 -15.181 10.491 1.00 55.50 92 ALA A N 1
ATOM 668 C CA . ALA A 1 92 ? -3.157 -13.822 9.943 1.00 55.50 92 ALA A CA 1
ATOM 669 C C . ALA A 1 92 ? -1.972 -12.930 10.383 1.00 55.50 92 ALA A C 1
ATOM 671 O O . ALA A 1 92 ? -2.044 -11.703 10.307 1.00 55.50 92 ALA A O 1
ATOM 672 N N . SER A 1 93 ? -0.864 -13.531 10.835 1.00 55.59 93 SER A N 1
ATOM 673 C CA . SER A 1 93 ? 0.332 -12.808 11.277 1.00 55.59 93 SER A CA 1
ATOM 674 C C . SER A 1 93 ? 1.284 -12.574 10.106 1.00 55.59 93 SER A C 1
ATOM 676 O O . SER A 1 93 ? 1.675 -13.513 9.418 1.00 55.59 93 SER A O 1
ATOM 678 N N . ALA A 1 94 ? 1.700 -11.328 9.870 1.00 49.03 94 ALA A N 1
ATOM 679 C CA . ALA A 1 94 ? 2.694 -11.028 8.842 1.00 49.03 94 ALA A CA 1
ATOM 680 C C . ALA A 1 94 ? 4.085 -11.513 9.285 1.00 49.03 94 ALA A C 1
ATOM 682 O O . ALA A 1 94 ? 4.615 -11.052 10.296 1.00 49.03 94 ALA A O 1
ATOM 683 N N . THR A 1 95 ? 4.699 -12.431 8.539 1.00 55.34 95 THR A N 1
ATOM 684 C CA . THR A 1 95 ? 6.084 -12.867 8.766 1.00 55.34 95 THR A CA 1
ATOM 685 C C . THR A 1 95 ? 6.951 -12.513 7.564 1.00 55.34 95 THR A C 1
ATOM 687 O O . THR A 1 95 ? 6.599 -12.744 6.415 1.00 55.34 95 THR A O 1
ATOM 690 N N . ARG A 1 96 ? 8.118 -11.919 7.825 1.00 54.53 96 ARG A N 1
ATOM 691 C CA . ARG A 1 96 ? 9.089 -11.533 6.795 1.00 54.53 96 ARG A CA 1
ATOM 692 C C . ARG A 1 96 ? 9.853 -12.762 6.309 1.00 54.53 96 ARG A C 1
ATOM 694 O O . ARG A 1 96 ? 10.583 -13.376 7.088 1.00 54.53 96 ARG A O 1
ATOM 701 N N . THR A 1 97 ? 9.804 -13.057 5.015 1.00 50.25 97 THR A N 1
ATOM 702 C CA . THR A 1 97 ? 10.768 -13.977 4.403 1.00 50.25 97 THR A CA 1
ATOM 703 C C . THR A 1 97 ? 12.096 -13.240 4.226 1.00 50.25 97 THR A C 1
ATOM 705 O O . THR A 1 97 ? 12.254 -12.406 3.341 1.00 50.25 97 THR A O 1
ATOM 708 N N . ALA A 1 98 ? 13.065 -13.493 5.107 1.00 48.50 98 ALA A N 1
ATOM 709 C CA . ALA A 1 98 ? 14.447 -13.091 4.858 1.00 48.50 98 ALA A CA 1
ATOM 710 C C . ALA A 1 98 ? 15.014 -13.912 3.683 1.00 48.50 98 ALA A C 1
ATOM 712 O O . ALA A 1 98 ? 14.692 -15.100 3.597 1.00 48.50 98 ALA A O 1
ATOM 713 N N . PRO A 1 99 ? 15.906 -13.368 2.831 1.00 45.38 99 PRO A N 1
ATOM 714 C CA . PRO A 1 99 ? 16.717 -14.229 1.981 1.00 45.38 99 PRO A CA 1
ATOM 715 C C . PRO A 1 99 ? 17.504 -15.176 2.891 1.00 45.38 99 PRO A C 1
ATOM 717 O O . PRO A 1 99 ? 18.069 -14.748 3.904 1.00 45.38 99 PRO A O 1
ATOM 720 N N . ALA A 1 100 ? 17.489 -16.468 2.564 1.00 49.56 100 ALA A N 1
ATOM 721 C CA . ALA A 1 100 ? 18.178 -17.502 3.320 1.00 49.56 100 ALA A CA 1
ATOM 722 C C . ALA A 1 100 ? 19.641 -17.090 3.544 1.00 49.56 100 ALA A C 1
ATOM 724 O O . ALA A 1 100 ? 20.456 -17.103 2.620 1.00 49.56 100 ALA A O 1
ATOM 725 N N . ARG A 1 101 ? 19.995 -16.710 4.778 1.00 50.16 101 ARG A N 1
ATOM 726 C CA . ARG A 1 101 ? 21.404 -16.628 5.164 1.00 50.16 101 ARG A CA 1
ATOM 727 C C . ARG A 1 101 ? 21.965 -18.040 5.008 1.00 50.16 101 ARG A C 1
ATOM 729 O O . ARG A 1 101 ? 21.391 -18.978 5.559 1.00 50.16 101 ARG A O 1
ATOM 736 N N . LYS A 1 102 ? 23.045 -18.190 4.226 1.00 41.88 102 LYS A N 1
ATOM 737 C CA . LYS A 1 102 ? 23.806 -19.448 4.134 1.00 41.88 102 LYS A CA 1
ATOM 738 C C . LYS A 1 102 ? 23.979 -20.011 5.554 1.00 41.88 102 LYS A C 1
ATOM 740 O O . LYS A 1 102 ? 24.357 -19.234 6.435 1.00 41.88 102 LYS A O 1
ATOM 745 N N . PRO A 1 103 ? 23.715 -21.307 5.794 1.00 45.81 103 PRO A N 1
ATOM 746 C CA . PRO A 1 103 ? 23.990 -21.910 7.090 1.00 45.81 103 PRO A CA 1
ATOM 747 C C . PRO A 1 103 ? 25.456 -21.668 7.454 1.00 45.81 103 PRO A C 1
ATOM 749 O O . PRO A 1 103 ? 26.337 -21.905 6.622 1.00 45.81 103 PRO A O 1
ATOM 752 N N . CYS A 1 104 ? 25.721 -21.173 8.667 1.00 37.78 104 CYS A N 1
ATOM 753 C CA . CYS A 1 104 ? 27.079 -21.164 9.202 1.00 37.78 104 CYS A CA 1
ATOM 754 C C . CYS A 1 104 ? 27.630 -22.594 9.113 1.00 37.78 104 CYS A C 1
ATOM 756 O O . CYS A 1 104 ? 26.954 -23.509 9.594 1.00 37.78 104 CYS A O 1
ATOM 758 N N . PRO A 1 105 ? 28.820 -22.822 8.530 1.00 50.06 105 PRO A N 1
ATOM 759 C CA . PRO A 1 105 ? 29.469 -24.113 8.672 1.00 50.06 105 PRO A CA 1
ATOM 760 C C . PRO A 1 105 ? 29.682 -24.359 10.168 1.00 50.06 105 PRO A C 1
ATOM 762 O O . PRO A 1 105 ? 30.236 -23.519 10.878 1.00 50.06 105 PRO A O 1
ATOM 765 N N . SER A 1 106 ? 29.164 -25.485 10.652 1.00 58.31 106 SER A N 1
ATOM 766 C CA . SER A 1 106 ? 29.286 -25.920 12.037 1.00 58.31 106 SER A CA 1
ATOM 767 C C . SER A 1 106 ? 30.759 -25.943 12.441 1.00 58.31 106 SER A C 1
ATOM 769 O O . SER A 1 106 ? 31.547 -26.715 11.895 1.00 58.31 106 SER A O 1
ATOM 771 N N . SER A 1 107 ? 31.133 -25.102 13.400 1.00 50.97 107 SER A N 1
ATOM 772 C CA . SER A 1 107 ? 32.437 -25.143 14.048 1.00 50.97 107 SER A CA 1
ATOM 773 C C . SER A 1 107 ? 32.506 -26.372 14.957 1.00 50.97 107 SER A C 1
ATOM 775 O O . SER A 1 107 ? 32.155 -26.305 16.135 1.00 50.97 107 SER A O 1
ATOM 777 N N . THR A 1 108 ? 32.928 -27.511 14.416 1.00 56.31 108 THR A N 1
ATOM 778 C CA . THR A 1 108 ? 33.402 -28.632 15.233 1.00 56.31 108 THR A CA 1
ATOM 779 C C . THR A 1 108 ? 34.874 -28.369 15.565 1.00 56.31 108 THR A C 1
ATOM 781 O O . THR A 1 108 ? 35.671 -28.249 14.633 1.00 56.31 108 THR A O 1
ATOM 784 N N . PRO A 1 109 ? 35.268 -28.231 16.845 1.00 49.56 109 PRO A N 1
ATOM 785 C CA . PRO A 1 109 ? 36.676 -28.083 17.190 1.00 49.56 109 PRO A CA 1
ATOM 786 C C . PRO A 1 109 ? 37.417 -29.411 16.948 1.00 49.56 109 PRO A C 1
ATOM 788 O O . PRO A 1 109 ? 36.829 -30.478 17.158 1.00 49.56 109 PRO A O 1
ATOM 791 N N . PRO A 1 110 ? 38.683 -29.377 16.493 1.00 56.09 110 PRO A N 1
ATOM 792 C CA . PRO A 1 110 ? 39.481 -30.587 16.342 1.00 56.09 110 PRO A CA 1
ATOM 793 C C . PRO A 1 110 ? 39.757 -31.216 17.715 1.00 56.09 110 PRO A C 1
ATOM 795 O O . PRO A 1 110 ? 39.959 -30.509 18.702 1.00 56.09 110 PRO A O 1
ATOM 798 N N . ARG A 1 111 ? 39.704 -32.550 17.743 1.00 53.19 111 ARG A N 1
ATOM 799 C CA . ARG A 1 111 ? 40.006 -33.400 18.899 1.00 53.19 111 ARG A CA 1
ATOM 800 C C . ARG A 1 111 ? 41.495 -33.373 19.227 1.00 53.19 111 ARG A C 1
ATOM 802 O O . ARG A 1 111 ? 42.286 -33.364 18.258 1.00 53.19 111 ARG A O 1
#

Secondary structure (DSSP, 8-state):
-------------------PPPPPPPS------------S-EEEEEEETTTTEEEEEETTEEEEEETTTTEEEEEE---S--S---B-TTT--B--------PPPP-PPP-

pLDDT: mean 74.34, std 17.84, range [37.78, 95.88]